Protein AF-X1U959-F1 (afdb_monomer_lite)

Organism: NCBI:txid412755

Structure (mmCIF, N/CA/C/O backbone):
data_AF-X1U959-F1
#
_entry.id   AF-X1U959-F1
#
loop_
_atom_site.group_PDB
_atom_site.id
_atom_site.type_symbol
_atom_site.label_atom_id
_atom_site.label_alt_id
_atom_site.label_comp_id
_atom_site.label_asym_id
_atom_site.label_entity_id
_atom_site.label_seq_id
_atom_site.pdbx_PDB_ins_code
_atom_site.Cartn_x
_atom_site.Cartn_y
_atom_site.Cartn_z
_atom_site.occupancy
_atom_site.B_iso_or_equiv
_atom_site.auth_seq_id
_atom_site.auth_comp_id
_atom_site.auth_asym_id
_atom_site.auth_atom_id
_atom_site.pdbx_PDB_model_num
ATOM 1 N N . ASP A 1 1 ? -3.128 -2.578 -4.539 1.00 82.69 1 ASP A N 1
ATOM 2 C CA . ASP A 1 1 ? -2.276 -1.550 -3.910 1.00 82.69 1 ASP A CA 1
ATOM 3 C C . ASP A 1 1 ? -2.943 -0.867 -2.734 1.00 82.69 1 ASP A C 1
ATOM 5 O O . ASP A 1 1 ? -2.418 -1.053 -1.649 1.00 82.69 1 ASP A O 1
ATOM 9 N N . GLN A 1 2 ? -4.123 -0.250 -2.892 1.00 92.81 2 GLN A N 1
ATOM 10 C CA . GLN A 1 2 ? -4.833 0.451 -1.801 1.00 92.81 2 GLN A CA 1
ATOM 11 C C . GLN A 1 2 ? -4.904 -0.308 -0.465 1.00 92.81 2 GLN A C 1
ATOM 13 O O . GLN A 1 2 ? -4.594 0.277 0.563 1.00 92.81 2 GLN A O 1
ATOM 18 N N . TYR A 1 3 ? -5.225 -1.606 -0.467 1.00 95.06 3 TYR A N 1
ATOM 19 C CA . TYR A 1 3 ? -5.215 -2.413 0.761 1.00 95.06 3 TYR A CA 1
ATOM 20 C C . TYR A 1 3 ? -3.846 -2.451 1.451 1.00 95.06 3 TYR A C 1
ATOM 22 O O . TYR A 1 3 ? -3.728 -2.212 2.647 1.00 95.06 3 TYR A O 1
ATOM 30 N N . PHE A 1 4 ? -2.778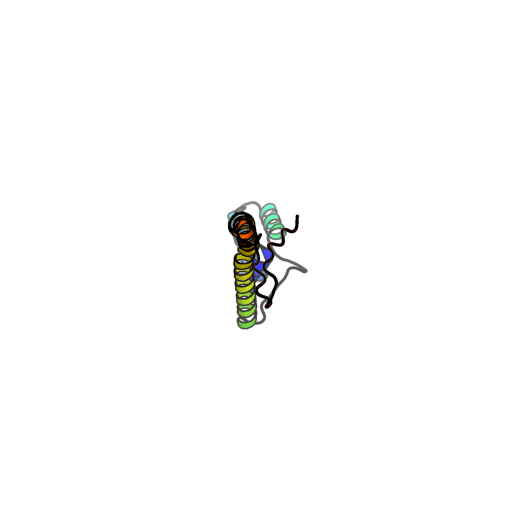 -2.706 0.694 1.00 94.69 4 PHE A N 1
ATOM 31 C CA . PHE A 1 4 ? -1.438 -2.748 1.269 1.00 94.69 4 PHE A CA 1
ATOM 32 C C . PHE A 1 4 ? -0.902 -1.369 1.644 1.00 94.69 4 PHE A C 1
ATOM 34 O O . PHE A 1 4 ? -0.019 -1.292 2.493 1.00 94.69 4 PHE A O 1
ATOM 41 N N . ASP A 1 5 ? -1.400 -0.314 1.005 1.00 94.44 5 ASP A N 1
ATOM 42 C CA . ASP A 1 5 ? -1.103 1.062 1.391 1.00 94.44 5 ASP A CA 1
ATOM 43 C C . ASP A 1 5 ? -1.811 1.392 2.717 1.00 94.44 5 ASP A C 1
ATOM 45 O O . ASP A 1 5 ? -1.170 1.876 3.643 1.00 94.44 5 ASP A O 1
ATOM 49 N N . ALA A 1 6 ? -3.072 0.978 2.892 1.00 95.94 6 ALA A N 1
ATOM 50 C CA . ALA A 1 6 ? -3.778 1.086 4.170 1.00 95.94 6 ALA A CA 1
ATOM 51 C C . ALA A 1 6 ? -3.078 0.291 5.292 1.00 95.94 6 ALA A C 1
ATOM 53 O O . ALA A 1 6 ? -2.862 0.814 6.384 1.00 95.94 6 ALA A O 1
ATOM 54 N N . ILE A 1 7 ? -2.624 -0.935 5.011 1.00 95.50 7 ILE A N 1
ATOM 55 C CA . ILE A 1 7 ? -1.798 -1.716 5.945 1.00 95.50 7 ILE A CA 1
ATOM 56 C C . ILE A 1 7 ? -0.482 -0.989 6.290 1.00 95.50 7 ILE A C 1
ATOM 58 O O . ILE A 1 7 ? 0.011 -1.085 7.415 1.00 95.50 7 ILE A O 1
ATOM 62 N N . GLU A 1 8 ? 0.131 -0.299 5.325 1.00 94.06 8 GLU A N 1
ATOM 63 C CA . GLU A 1 8 ? 1.381 0.447 5.516 1.00 94.06 8 GLU A CA 1
ATOM 64 C C . GLU A 1 8 ? 1.162 1.681 6.411 1.00 94.06 8 GLU A C 1
ATOM 66 O O . GLU A 1 8 ? 1.989 1.959 7.290 1.00 94.06 8 GLU A O 1
ATOM 71 N N . ASP A 1 9 ? 0.028 2.365 6.251 1.00 93.12 9 ASP A N 1
ATOM 72 C CA . ASP A 1 9 ? -0.265 3.666 6.858 1.00 93.12 9 ASP A CA 1
ATOM 73 C C . ASP A 1 9 ? -0.951 3.581 8.234 1.00 93.12 9 ASP A C 1
ATOM 75 O O . ASP A 1 9 ? -0.673 4.414 9.108 1.00 93.12 9 ASP A O 1
ATOM 79 N N . TYR A 1 10 ? -1.740 2.535 8.495 1.00 95.00 10 TYR A N 1
ATOM 80 C CA . TYR A 1 10 ? -2.532 2.387 9.723 1.00 95.00 10 TYR A CA 1
ATOM 81 C C . TYR A 1 10 ? -2.118 1.158 10.537 1.00 95.00 10 TYR A C 1
ATOM 83 O O . TYR A 1 10 ? -1.653 0.145 10.010 1.00 95.00 10 TYR A O 1
ATOM 91 N N . LEU A 1 11 ? -2.274 1.245 11.862 1.00 95.38 11 LEU A N 1
ATOM 92 C CA . LEU A 1 11 ? -1.935 0.148 12.774 1.00 95.38 11 LEU A CA 1
ATOM 93 C C . LEU A 1 11 ? -2.943 -1.003 12.720 1.00 95.38 11 LEU A C 1
ATOM 95 O O . LEU A 1 11 ? -2.563 -2.144 12.968 1.00 95.38 11 LEU A O 1
ATOM 99 N N . SER A 1 12 ? -4.191 -0.713 12.367 1.00 97.38 12 SER A N 1
ATOM 100 C CA . SER A 1 12 ? -5.257 -1.699 12.233 1.00 97.38 12 SER A CA 1
ATOM 101 C C . SER A 1 12 ? -6.298 -1.251 11.212 1.00 97.38 12 SER A C 1
ATOM 103 O O . SER A 1 12 ? -6.410 -0.056 10.909 1.00 97.38 12 SER A O 1
ATOM 105 N N . SER A 1 13 ? -7.093 -2.205 10.723 1.00 97.62 13 SER A N 1
ATOM 106 C CA . SER A 1 13 ? -8.260 -1.906 9.890 1.00 97.62 13 SER A CA 1
ATOM 107 C C . SER A 1 13 ? -9.292 -1.072 10.640 1.00 97.62 13 SER A C 1
ATOM 109 O O . SER A 1 13 ? -9.927 -0.223 10.034 1.00 97.62 13 SER A O 1
ATOM 111 N N . GLU A 1 14 ? -9.427 -1.240 11.958 1.00 97.75 14 GLU A N 1
ATOM 112 C CA . GLU A 1 14 ? -10.313 -0.412 12.782 1.00 97.75 14 GLU A CA 1
ATOM 113 C C . GLU A 1 14 ? -9.895 1.063 12.736 1.00 97.75 14 GLU A C 1
ATOM 115 O O . GLU A 1 14 ? -10.723 1.938 12.490 1.00 97.75 14 GLU A O 1
ATOM 120 N N . GLN A 1 15 ? -8.597 1.347 12.892 1.00 97.31 15 GLN A N 1
ATOM 121 C CA . GLN A 1 15 ? -8.089 2.715 12.812 1.00 97.31 15 GLN A CA 1
ATOM 122 C C . GLN A 1 15 ? -8.367 3.343 11.439 1.00 97.31 15 GLN A C 1
ATOM 124 O O . GLN A 1 15 ? -8.721 4.519 11.363 1.00 97.31 15 GLN A O 1
ATOM 129 N N . PHE A 1 16 ? -8.203 2.567 10.367 1.00 98.12 16 PHE A N 1
ATOM 130 C CA . PHE A 1 16 ? -8.535 3.000 9.013 1.00 98.12 16 PHE A CA 1
ATOM 131 C C . PHE A 1 16 ? -10.047 3.228 8.849 1.00 98.12 16 PHE A C 1
ATOM 133 O O . PHE A 1 16 ? -10.469 4.270 8.349 1.00 98.12 16 PHE A O 1
ATOM 140 N N . ASN A 1 17 ? -10.873 2.302 9.335 1.00 98.31 17 ASN A N 1
ATOM 141 C CA . ASN A 1 17 ? -12.328 2.377 9.237 1.00 98.31 17 ASN A CA 1
ATOM 142 C C . ASN A 1 17 ? -12.892 3.599 9.982 1.00 98.31 17 ASN A C 1
ATOM 144 O O . ASN A 1 17 ? -13.842 4.200 9.496 1.00 98.31 17 ASN A O 1
ATOM 148 N N . LEU A 1 18 ? -12.267 4.064 11.071 1.00 98.25 18 LEU A N 1
ATOM 149 C CA . LEU A 1 18 ? -12.643 5.333 11.719 1.00 98.25 18 LEU A CA 1
ATOM 150 C C . LEU A 1 18 ? -12.486 6.551 10.794 1.00 98.25 18 LEU A C 1
ATOM 152 O O . LEU A 1 18 ? -13.237 7.526 10.895 1.00 98.25 18 LEU A O 1
ATOM 156 N N . GLU A 1 19 ? -11.497 6.534 9.900 1.00 97.81 19 GLU A N 1
ATOM 157 C CA . GLU A 1 19 ? -11.348 7.577 8.888 1.00 97.81 19 GLU A CA 1
ATOM 158 C C . GLU A 1 19 ? -12.406 7.440 7.793 1.00 97.81 19 GLU A C 1
ATOM 160 O O . GLU A 1 19 ? -12.989 8.444 7.378 1.00 97.81 19 GLU A O 1
ATOM 165 N N . VAL A 1 20 ? -12.726 6.209 7.389 1.00 98.25 20 VAL A N 1
ATOM 166 C CA . VAL A 1 20 ? -13.832 5.922 6.464 1.00 98.25 20 VAL A CA 1
ATOM 167 C C . VAL A 1 20 ? -15.163 6.422 7.033 1.00 98.25 20 VAL A C 1
ATOM 169 O O . VAL A 1 20 ? -15.885 7.125 6.333 1.00 98.25 20 VAL A O 1
ATOM 172 N N . GLU A 1 21 ? -15.462 6.152 8.303 1.00 98.19 21 GLU A N 1
ATOM 173 C CA . GLU A 1 21 ? -16.669 6.620 8.998 1.00 98.19 21 GLU A CA 1
ATOM 174 C C . GLU A 1 21 ? -16.739 8.150 9.074 1.00 98.19 21 GLU A C 1
ATOM 176 O O . GLU A 1 21 ? -17.789 8.762 8.841 1.00 98.19 21 GLU A O 1
ATOM 181 N N . ARG A 1 22 ? -15.603 8.798 9.358 1.00 98.25 22 ARG A N 1
ATOM 182 C CA . ARG A 1 22 ? -15.510 10.262 9.357 1.00 98.25 22 ARG A CA 1
ATOM 183 C C . ARG A 1 22 ? -15.779 10.834 7.969 1.00 98.25 22 ARG A C 1
ATOM 185 O O . ARG A 1 22 ? -16.493 11.829 7.852 1.00 98.25 22 ARG A O 1
ATOM 192 N N . ASN A 1 23 ? -15.224 10.212 6.933 1.00 98.38 23 ASN A N 1
ATOM 193 C CA . ASN A 1 23 ? -15.436 10.616 5.548 1.00 98.38 23 ASN A CA 1
ATOM 194 C C . ASN A 1 23 ? -16.887 10.382 5.116 1.00 98.38 23 ASN A C 1
ATOM 196 O O . ASN A 1 23 ? -17.478 11.271 4.511 1.00 98.38 23 ASN A O 1
ATOM 200 N N . ALA A 1 24 ? -17.501 9.266 5.515 1.00 98.38 24 ALA A N 1
ATOM 201 C CA . ALA A 1 24 ? -18.917 8.995 5.287 1.00 98.38 24 ALA A CA 1
ATOM 202 C C . ALA A 1 24 ? -19.789 10.112 5.877 1.00 98.38 24 ALA A C 1
ATOM 204 O O . ALA A 1 24 ? -20.598 10.713 5.171 1.00 98.38 24 ALA A O 1
ATOM 205 N N . SER A 1 25 ? -19.551 10.458 7.146 1.00 97.94 25 SER A N 1
ATOM 206 C CA . SER A 1 25 ? -20.266 11.535 7.845 1.00 97.94 25 SER A CA 1
ATOM 207 C C . SER A 1 25 ? -20.065 12.902 7.182 1.00 97.94 25 SER A C 1
ATOM 209 O O . SER A 1 25 ? -20.975 13.727 7.162 1.00 97.94 25 SER A O 1
ATOM 211 N N . LEU A 1 26 ? -18.869 13.158 6.642 1.00 98.12 26 LEU A N 1
ATOM 212 C CA . LEU A 1 26 ? -18.541 14.404 5.950 1.00 98.12 26 LEU A CA 1
ATOM 213 C C . LEU A 1 26 ? -19.225 14.504 4.581 1.00 98.12 26 LEU A C 1
ATOM 215 O O . LEU A 1 26 ? -19.676 15.583 4.201 1.00 98.12 26 LEU A O 1
ATOM 219 N N . TYR A 1 27 ? -19.269 13.405 3.829 1.00 98.12 27 TYR A N 1
ATOM 220 C CA . TYR A 1 27 ? -19.812 13.375 2.471 1.00 98.12 27 TYR A CA 1
ATOM 221 C C . TYR A 1 27 ? -21.337 13.267 2.451 1.00 98.12 27 TYR A C 1
ATOM 223 O O . TYR A 1 27 ? -21.970 13.828 1.556 1.00 98.12 27 TYR A O 1
ATOM 231 N 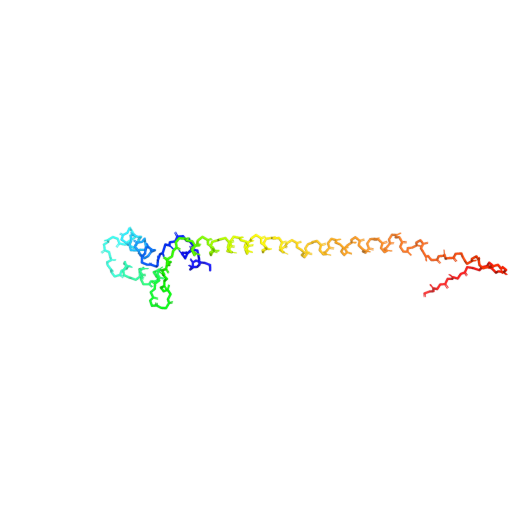N . TYR A 1 28 ? -21.927 12.612 3.452 1.00 97.88 28 TYR A N 1
ATOM 232 C CA . TYR A 1 28 ? -23.356 12.301 3.502 1.00 97.88 28 TYR A CA 1
ATOM 233 C C . TYR A 1 28 ? -23.994 12.674 4.852 1.00 97.88 28 TYR A C 1
ATOM 235 O O . TYR A 1 28 ? -24.605 11.822 5.491 1.00 97.88 28 TYR A O 1
ATOM 243 N N . PRO A 1 29 ? -23.893 13.931 5.322 1.00 97.12 29 PRO A N 1
ATOM 244 C CA . PRO A 1 29 ? -24.230 14.312 6.701 1.00 97.12 29 PRO A CA 1
ATOM 245 C C . PRO A 1 29 ? -25.678 14.015 7.126 1.00 97.12 29 PRO A C 1
ATOM 247 O O . PRO A 1 29 ? -25.908 13.692 8.289 1.00 97.12 29 PRO A O 1
ATOM 250 N N . ASP A 1 30 ? -26.635 14.075 6.195 1.00 97.31 30 ASP A N 1
ATOM 251 C CA . ASP A 1 30 ? -28.069 13.886 6.466 1.00 97.31 30 ASP A CA 1
ATOM 252 C C . ASP A 1 30 ? -28.631 12.555 5.927 1.00 97.31 30 ASP A C 1
ATOM 254 O O . ASP A 1 30 ? -29.832 12.301 6.037 1.00 97.31 30 ASP A O 1
ATOM 258 N N . ASP A 1 31 ? -27.788 11.697 5.340 1.00 97.88 31 ASP A N 1
ATOM 259 C CA . ASP A 1 31 ? -28.207 10.426 4.739 1.00 97.88 31 ASP A CA 1
ATOM 260 C C . ASP A 1 31 ? -27.457 9.243 5.359 1.00 97.88 31 ASP A C 1
ATOM 262 O O . ASP A 1 31 ? -26.384 8.837 4.916 1.00 97.88 31 ASP A O 1
ATOM 266 N N . LEU A 1 32 ? -28.053 8.670 6.407 1.00 97.38 32 LEU A N 1
ATOM 267 C CA . LEU A 1 32 ? -27.483 7.533 7.133 1.00 97.38 32 LEU A CA 1
ATOM 268 C C . LEU A 1 32 ? -27.365 6.267 6.274 1.00 97.38 32 LEU A C 1
ATOM 270 O O . LEU A 1 32 ? -26.469 5.459 6.507 1.00 97.38 32 LEU A O 1
ATOM 274 N N . ALA A 1 33 ? -28.262 6.074 5.302 1.00 98.25 33 ALA A N 1
ATOM 275 C CA . ALA A 1 33 ? -28.209 4.901 4.436 1.00 98.25 33 ALA A CA 1
ATOM 276 C C . ALA A 1 33 ? -26.999 4.990 3.499 1.00 98.25 33 ALA A C 1
ATOM 278 O O . ALA A 1 33 ? -26.290 4.006 3.293 1.00 98.25 33 ALA A O 1
ATOM 279 N N . GLU A 1 34 ? -26.733 6.189 2.987 1.00 98.06 34 GLU A N 1
ATOM 280 C CA . GLU A 1 34 ? -25.583 6.452 2.134 1.00 98.06 34 GLU A CA 1
ATOM 281 C C . GLU A 1 34 ? -24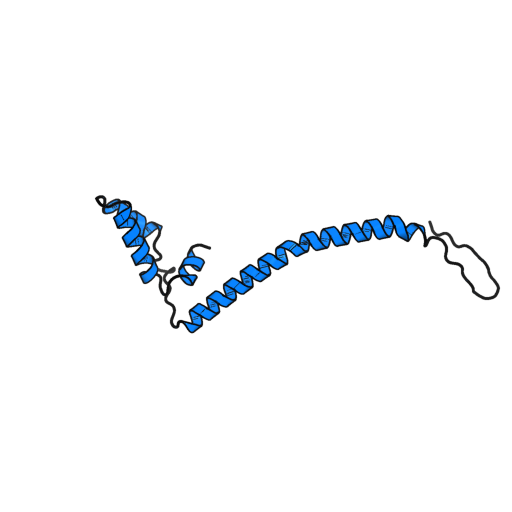.258 6.427 2.910 1.00 98.06 34 GLU A C 1
ATOM 283 O O . GLU A 1 34 ? -23.274 5.874 2.419 1.00 98.06 34 GLU A O 1
ATOM 288 N N . GLN A 1 35 ? -24.237 6.923 4.154 1.00 98.38 35 GLN A N 1
ATOM 289 C CA . GLN A 1 35 ? -23.076 6.761 5.039 1.00 98.38 35 GLN A CA 1
ATOM 290 C C . GLN A 1 35 ? -22.729 5.285 5.243 1.00 98.38 35 GLN A C 1
ATOM 292 O O . GLN A 1 35 ? -21.572 4.894 5.089 1.00 98.38 35 GLN A O 1
ATOM 297 N N . GLN A 1 36 ? -23.735 4.464 5.562 1.00 98.19 36 GLN A N 1
ATOM 298 C CA . GLN A 1 36 ? -23.543 3.037 5.793 1.00 98.19 36 GLN A CA 1
ATOM 299 C C . GLN A 1 36 ? -23.025 2.335 4.534 1.00 98.19 36 GLN A C 1
ATOM 301 O O . GLN A 1 36 ? -22.071 1.565 4.618 1.00 98.19 36 GLN A O 1
ATOM 306 N N . ARG A 1 37 ? -23.585 2.657 3.360 1.00 98.38 37 ARG A N 1
ATOM 307 C CA . ARG A 1 37 ? -23.093 2.125 2.083 1.00 98.38 37 ARG A CA 1
ATOM 308 C C . ARG A 1 37 ? -21.633 2.503 1.840 1.00 98.38 37 ARG A C 1
ATOM 310 O O . ARG A 1 37 ? -20.833 1.644 1.488 1.00 98.38 37 ARG A O 1
ATOM 317 N N . TYR A 1 38 ? -21.268 3.764 2.070 1.00 98.25 38 TYR A N 1
ATOM 318 C CA . TYR A 1 38 ? -19.887 4.214 1.913 1.00 98.25 38 TYR A CA 1
ATOM 319 C C . TYR A 1 38 ? -18.930 3.450 2.836 1.00 98.25 38 TYR A C 1
ATOM 321 O O . TYR A 1 38 ? -17.850 3.049 2.404 1.00 98.25 38 TYR A O 1
ATOM 329 N N . ILE A 1 39 ? -19.323 3.229 4.093 1.00 98.25 39 ILE A N 1
ATOM 330 C CA . ILE A 1 39 ? -18.526 2.467 5.060 1.00 98.25 39 ILE A CA 1
ATOM 331 C C . ILE A 1 39 ? -18.340 1.025 4.586 1.00 98.25 39 ILE A C 1
ATOM 333 O O . ILE A 1 39 ? -17.212 0.544 4.577 1.00 98.25 39 ILE A O 1
ATOM 337 N N . GLU A 1 40 ? -19.406 0.358 4.146 1.00 97.44 40 GLU A N 1
ATOM 338 C CA . GLU A 1 40 ? -19.356 -1.024 3.651 1.00 97.44 40 GLU A CA 1
ATOM 339 C C . GLU A 1 40 ? -18.500 -1.179 2.389 1.00 97.44 40 GLU A C 1
ATOM 341 O O . GLU A 1 40 ? -17.809 -2.182 2.234 1.00 97.44 40 GLU A O 1
ATOM 346 N N . GLU A 1 41 ? -18.526 -0.188 1.496 1.00 96.88 41 GLU A N 1
ATOM 347 C CA . GLU A 1 41 ? -17.783 -0.220 0.234 1.00 96.88 41 GLU A CA 1
ATOM 348 C C . GLU A 1 41 ? -16.293 0.113 0.391 1.00 96.88 41 GLU A C 1
ATOM 350 O O . GLU A 1 41 ? -15.483 -0.328 -0.424 1.00 96.88 41 GLU A O 1
ATOM 355 N N . ASN A 1 42 ? -15.928 0.913 1.398 1.00 97.31 42 ASN A N 1
ATOM 356 C CA . ASN A 1 42 ? -14.573 1.461 1.526 1.00 97.31 42 ASN A CA 1
ATOM 357 C C . ASN A 1 42 ? -13.819 0.966 2.763 1.00 97.31 42 ASN A C 1
ATOM 359 O O . ASN A 1 42 ? -12.599 1.106 2.811 1.00 97.31 42 ASN A O 1
ATOM 363 N N . GLY A 1 43 ? -14.514 0.433 3.766 1.00 97.31 43 GLY A N 1
ATOM 364 C CA . GLY A 1 43 ? -13.906 -0.151 4.955 1.00 97.31 43 GLY A CA 1
ATOM 365 C C . GLY A 1 43 ? -13.426 -1.582 4.725 1.00 97.31 43 GLY A C 1
ATOM 366 O O . GLY A 1 43 ? -13.876 -2.276 3.815 1.00 97.31 43 GLY A O 1
ATOM 367 N N . TYR A 1 44 ? -12.521 -2.042 5.586 1.00 97.94 44 TYR A N 1
ATOM 368 C CA . TYR A 1 44 ? -12.036 -3.422 5.572 1.00 97.94 44 TYR A CA 1
ATOM 369 C C . TYR A 1 44 ? -12.649 -4.217 6.726 1.00 97.94 44 TYR A C 1
ATOM 371 O O . TYR A 1 44 ? -12.518 -3.840 7.897 1.00 97.94 44 TYR A O 1
ATOM 379 N N . PHE A 1 45 ? -13.317 -5.322 6.390 1.00 96.94 45 PHE A N 1
ATOM 380 C CA . PHE A 1 45 ? -14.075 -6.167 7.317 1.00 96.94 45 PHE A CA 1
ATOM 381 C C . PHE A 1 45 ? -13.859 -7.656 7.009 1.00 96.94 45 PHE A C 1
ATOM 383 O O . PHE A 1 45 ? -13.374 -8.019 5.940 1.00 96.94 45 PHE A O 1
ATOM 390 N N . GLY A 1 46 ? -14.247 -8.533 7.941 1.00 96.12 46 GLY A N 1
ATOM 391 C CA . GLY A 1 46 ? -14.151 -9.983 7.756 1.00 96.12 46 GLY A CA 1
ATOM 392 C C . GLY A 1 46 ? -12.709 -10.451 7.557 1.00 96.12 46 GLY A C 1
ATOM 393 O O . GLY A 1 46 ? -11.873 -10.266 8.438 1.00 96.12 46 GLY A O 1
ATOM 394 N N . ASP A 1 47 ? -12.435 -11.052 6.402 1.00 95.56 47 ASP A N 1
ATOM 395 C CA . ASP A 1 47 ? -11.130 -11.641 6.079 1.00 95.56 47 ASP A CA 1
ATOM 396 C C . ASP A 1 47 ? -10.050 -10.592 5.747 1.00 95.56 47 ASP A C 1
ATOM 398 O O . ASP A 1 47 ? -8.861 -10.907 5.795 1.00 95.56 47 ASP A O 1
ATOM 402 N N . ASP A 1 48 ? -10.444 -9.345 5.462 1.00 95.31 48 ASP A N 1
ATOM 403 C CA . ASP A 1 48 ? -9.526 -8.241 5.137 1.00 95.31 48 ASP A CA 1
ATOM 404 C C . ASP A 1 48 ? -9.115 -7.417 6.372 1.00 95.31 48 ASP A C 1
ATOM 406 O O . ASP A 1 48 ? -8.488 -6.362 6.267 1.00 95.31 48 ASP A O 1
ATOM 410 N N . VAL A 1 49 ? -9.478 -7.872 7.572 1.00 97.19 49 VAL A N 1
ATOM 411 C CA . VAL A 1 49 ? -9.096 -7.226 8.832 1.00 97.19 49 VAL A CA 1
ATOM 412 C C . VAL A 1 49 ? -7.615 -7.472 9.112 1.00 97.19 49 VAL A C 1
ATOM 414 O O . VAL A 1 49 ? -7.121 -8.596 9.010 1.00 97.19 49 VAL A O 1
ATOM 417 N N . TRP A 1 50 ? -6.907 -6.425 9.534 1.00 97.25 50 TRP A N 1
ATOM 418 C CA . TRP A 1 50 ? -5.534 -6.543 10.018 1.00 97.25 50 TRP A CA 1
ATOM 419 C C . TRP A 1 50 ? -5.338 -5.766 11.311 1.00 97.25 50 TRP A C 1
ATOM 421 O O . TRP A 1 50 ? -6.002 -4.763 11.578 1.00 97.25 50 TRP A O 1
ATOM 431 N N . GLU A 1 51 ? -4.348 -6.204 12.075 1.00 97.12 51 GLU A N 1
ATOM 432 C CA . GLU A 1 51 ? -3.812 -5.481 13.215 1.00 97.12 51 GLU A CA 1
ATOM 433 C C . GLU A 1 51 ? -2.321 -5.797 13.328 1.00 97.12 51 GLU A C 1
ATOM 435 O O . GLU A 1 51 ? -1.894 -6.947 13.206 1.00 97.12 51 GLU A O 1
ATOM 440 N N . TRP A 1 52 ? -1.505 -4.764 13.502 1.00 95.88 52 TRP A N 1
ATOM 441 C CA . TRP A 1 52 ? -0.074 -4.932 13.695 1.00 95.88 52 TRP A CA 1
ATOM 442 C C . TRP A 1 52 ? 0.242 -5.239 15.157 1.00 95.88 52 TRP A C 1
ATOM 444 O O . TRP A 1 52 ? 0.131 -4.362 16.008 1.00 95.88 52 TRP A O 1
ATOM 454 N N . ASP A 1 53 ? 0.777 -6.433 15.423 1.00 90.25 53 ASP A N 1
ATOM 455 C CA . ASP A 1 53 ? 1.194 -6.835 16.777 1.00 90.25 53 ASP A CA 1
ATOM 456 C C . ASP A 1 53 ? 2.220 -5.877 17.404 1.00 90.25 53 ASP A C 1
ATOM 458 O O . ASP A 1 53 ? 2.236 -5.637 18.611 1.00 90.25 53 ASP A O 1
ATOM 462 N N . THR A 1 54 ? 3.149 -5.368 16.586 1.00 92.19 54 THR A N 1
ATOM 463 C CA . THR A 1 54 ? 4.219 -4.471 17.032 1.00 92.19 54 THR A CA 1
ATOM 464 C C . THR A 1 54 ? 4.602 -3.472 15.948 1.00 92.19 54 THR A C 1
ATOM 466 O O . THR A 1 54 ? 4.570 -3.768 14.750 1.00 92.19 54 THR A O 1
ATOM 469 N N . LEU A 1 55 ? 5.083 -2.301 16.378 1.00 89.81 55 LEU A N 1
ATOM 470 C CA . LEU A 1 55 ? 5.651 -1.297 15.473 1.00 89.81 55 LEU A CA 1
ATOM 471 C C . LEU A 1 55 ? 6.857 -1.838 14.695 1.00 89.81 55 LEU A C 1
ATOM 473 O O . LEU A 1 55 ? 7.059 -1.465 13.545 1.00 89.81 55 LEU A O 1
ATOM 477 N N . THR A 1 56 ? 7.634 -2.750 15.283 1.00 93.81 56 THR A N 1
ATOM 478 C CA . THR A 1 56 ? 8.775 -3.387 14.611 1.00 93.81 56 THR A CA 1
ATOM 479 C C . THR A 1 56 ? 8.337 -4.206 13.399 1.00 93.81 56 THR A C 1
ATOM 481 O O . THR A 1 56 ? 8.951 -4.090 12.340 1.00 93.81 56 THR A O 1
ATOM 484 N N . ASN A 1 57 ? 7.261 -4.993 13.519 1.00 92.88 57 ASN A N 1
ATOM 485 C CA . ASN A 1 57 ? 6.740 -5.793 12.406 1.00 92.88 57 ASN A CA 1
ATOM 486 C C . ASN A 1 57 ? 6.225 -4.901 11.272 1.00 92.88 57 ASN A C 1
ATOM 488 O O . ASN A 1 57 ? 6.531 -5.151 10.104 1.00 92.88 57 ASN A O 1
ATOM 492 N N . ARG A 1 58 ? 5.524 -3.817 11.623 1.00 93.25 58 ARG A N 1
ATOM 493 C CA . ARG A 1 58 ? 5.076 -2.814 10.652 1.00 93.25 58 ARG A CA 1
ATOM 494 C C . ARG A 1 58 ? 6.255 -2.151 9.938 1.00 93.25 58 ARG A C 1
ATOM 496 O O . ARG A 1 58 ? 6.253 -2.060 8.713 1.00 93.25 58 ARG A O 1
ATOM 503 N N . THR A 1 59 ? 7.289 -1.738 10.673 1.00 94.00 59 THR A N 1
ATOM 504 C CA . THR A 1 59 ? 8.505 -1.154 10.081 1.00 94.00 59 THR A CA 1
ATOM 505 C C . THR A 1 59 ? 9.191 -2.141 9.143 1.00 94.00 59 THR A C 1
ATOM 507 O O . THR A 1 59 ? 9.532 -1.779 8.020 1.00 94.00 59 THR A O 1
ATOM 510 N N . ALA A 1 60 ? 9.330 -3.407 9.544 1.00 95.19 60 ALA A N 1
ATOM 511 C CA . ALA A 1 60 ? 9.922 -4.434 8.693 1.00 95.19 60 ALA A CA 1
ATOM 512 C C . ALA A 1 60 ? 9.119 -4.642 7.396 1.00 95.19 60 ALA A C 1
ATOM 514 O O . ALA A 1 60 ? 9.700 -4.775 6.317 1.00 95.19 60 ALA A O 1
ATOM 515 N N . PHE A 1 61 ? 7.786 -4.632 7.471 1.00 94.75 61 PHE A N 1
ATOM 516 C CA . PHE A 1 61 ? 6.918 -4.685 6.295 1.00 94.75 61 PHE A CA 1
ATOM 517 C C . PHE A 1 61 ? 7.112 -3.471 5.377 1.00 94.75 61 PHE A C 1
ATOM 519 O O . PHE A 1 61 ? 7.308 -3.641 4.169 1.00 94.75 61 PHE A O 1
ATOM 526 N N . TRP A 1 62 ? 7.127 -2.265 5.948 1.00 94.50 62 TRP A N 1
ATOM 527 C CA . TRP A 1 62 ? 7.372 -1.016 5.227 1.00 94.50 62 TRP A CA 1
ATOM 528 C C . TRP A 1 62 ? 8.721 -1.031 4.496 1.00 94.50 62 TRP A C 1
ATOM 530 O O . TRP A 1 62 ? 8.792 -0.746 3.298 1.00 94.50 62 TRP A O 1
ATOM 540 N N . GLU A 1 63 ? 9.794 -1.440 5.177 1.00 96.06 63 GLU A N 1
ATOM 541 C CA . GLU A 1 63 ? 11.132 -1.553 4.587 1.00 96.06 63 GLU A CA 1
ATOM 542 C C . GLU A 1 63 ? 11.147 -2.534 3.413 1.00 96.06 63 GLU A C 1
ATOM 544 O O . GLU A 1 63 ? 11.724 -2.250 2.356 1.00 96.06 63 GLU A O 1
ATOM 549 N N . LYS A 1 64 ? 10.455 -3.669 3.559 1.00 95.94 64 LYS A N 1
ATOM 550 C CA . LYS A 1 64 ? 10.340 -4.682 2.506 1.00 95.94 64 LYS A CA 1
ATOM 551 C C . LYS A 1 64 ? 9.597 -4.139 1.286 1.00 95.94 64 LYS A C 1
ATOM 553 O O . LYS A 1 64 ? 10.055 -4.333 0.159 1.00 95.94 64 LYS A O 1
ATOM 558 N N . ARG A 1 65 ? 8.496 -3.410 1.494 1.00 95.12 65 ARG A N 1
ATOM 559 C CA . ARG A 1 65 ? 7.737 -2.751 0.417 1.00 95.12 65 ARG A CA 1
ATOM 560 C C . ARG A 1 65 ? 8.555 -1.672 -0.274 1.00 95.12 65 ARG A C 1
ATOM 562 O O . ARG A 1 65 ? 8.598 -1.632 -1.503 1.00 95.12 65 ARG A O 1
ATOM 569 N N . LYS A 1 66 ? 9.261 -0.837 0.487 1.00 94.75 66 LYS A N 1
ATOM 570 C CA . LYS A 1 66 ? 10.176 0.169 -0.061 1.00 94.75 66 LYS A CA 1
ATOM 571 C C . LYS A 1 66 ? 11.252 -0.475 -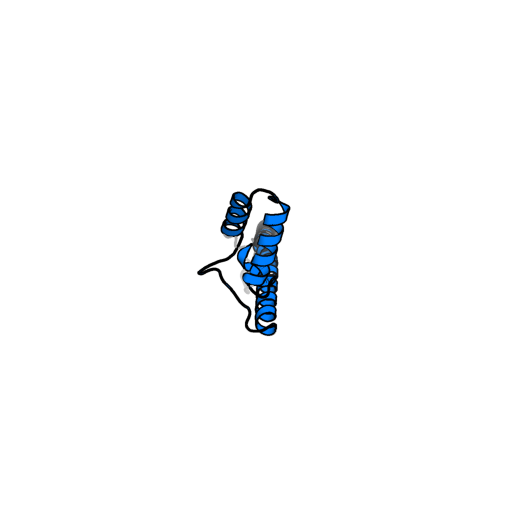0.935 1.00 94.75 66 LYS A C 1
ATOM 573 O O . LYS A 1 66 ? 11.414 -0.072 -2.084 1.00 94.75 66 LYS A O 1
ATOM 578 N N . SER A 1 67 ? 11.919 -1.514 -0.433 1.00 96.50 67 SER A N 1
ATOM 579 C CA . SER A 1 67 ? 12.935 -2.248 -1.192 1.00 96.50 67 SER A CA 1
ATOM 580 C C . SER A 1 67 ? 12.360 -2.872 -2.468 1.00 96.50 67 SER A C 1
ATOM 582 O O . SER A 1 67 ? 12.966 -2.758 -3.533 1.00 96.50 67 SER A O 1
ATOM 584 N N . ALA A 1 68 ? 11.166 -3.468 -2.401 1.00 94.25 68 ALA A N 1
ATOM 585 C CA . ALA A 1 68 ? 10.494 -4.026 -3.572 1.00 94.25 68 ALA A CA 1
ATOM 586 C C . ALA A 1 68 ? 10.211 -2.955 -4.639 1.00 94.25 68 ALA A C 1
ATOM 588 O O . ALA A 1 68 ? 10.524 -3.165 -5.812 1.00 94.25 68 ALA A O 1
ATOM 589 N N . ARG A 1 69 ? 9.691 -1.785 -4.237 1.00 94.06 69 ARG A N 1
ATOM 590 C CA . ARG A 1 69 ? 9.441 -0.646 -5.139 1.00 94.06 69 ARG A CA 1
ATOM 591 C C . ARG A 1 69 ? 10.737 -0.129 -5.772 1.00 94.06 69 ARG A C 1
ATOM 593 O O . ARG A 1 69 ? 10.771 0.121 -6.976 1.00 94.06 69 ARG A O 1
ATOM 600 N N . ASP A 1 70 ? 11.813 -0.018 -4.997 1.00 94.56 70 ASP A N 1
ATOM 601 C CA . ASP A 1 70 ? 13.117 0.427 -5.500 1.00 94.56 70 ASP A CA 1
ATOM 602 C C . ASP A 1 70 ? 13.736 -0.581 -6.478 1.00 94.56 70 ASP A C 1
ATOM 604 O O . ASP A 1 70 ? 14.267 -0.193 -7.521 1.00 94.56 70 ASP A O 1
ATOM 608 N N . ASN A 1 71 ? 13.628 -1.878 -6.190 1.00 94.31 71 ASN A N 1
ATOM 609 C CA . ASN A 1 71 ? 14.109 -2.933 -7.078 1.00 94.31 71 ASN A CA 1
ATOM 610 C C . ASN A 1 71 ? 13.299 -2.997 -8.373 1.00 94.31 71 ASN A C 1
ATOM 612 O O . ASN A 1 71 ? 13.887 -3.135 -9.443 1.00 94.31 71 ASN A O 1
ATOM 616 N N . LEU A 1 72 ? 11.976 -2.827 -8.301 1.00 93.62 72 LEU A N 1
ATOM 617 C CA . LEU A 1 72 ? 11.117 -2.761 -9.481 1.00 93.62 72 LEU A CA 1
ATOM 618 C C . LEU A 1 72 ? 11.500 -1.579 -10.381 1.00 93.62 72 LEU A C 1
ATOM 620 O O . LEU A 1 72 ? 11.643 -1.748 -11.591 1.00 93.62 72 LEU A O 1
ATOM 624 N N . ARG A 1 73 ? 11.743 -0.403 -9.787 1.00 90.56 73 ARG A N 1
ATOM 625 C CA . ARG A 1 73 ? 12.230 0.781 -10.512 1.00 90.56 73 ARG A CA 1
ATOM 626 C C . ARG A 1 73 ? 13.585 0.542 -11.165 1.00 90.56 73 ARG A C 1
ATOM 628 O O . ARG A 1 73 ? 13.809 1.012 -12.265 1.00 90.56 73 ARG A O 1
ATOM 635 N N . ARG A 1 74 ? 14.505 -0.175 -10.518 1.00 89.94 74 ARG A N 1
ATOM 636 C CA . ARG A 1 74 ? 15.805 -0.515 -11.127 1.00 89.94 74 ARG A CA 1
ATOM 637 C C . ARG A 1 74 ? 15.642 -1.518 -12.266 1.00 89.94 74 ARG A C 1
ATOM 639 O O . ARG A 1 74 ? 16.244 -1.351 -13.323 1.00 89.94 74 ARG A O 1
ATOM 646 N N . ALA A 1 75 ? 14.812 -2.538 -12.064 1.00 92.25 75 ALA A N 1
ATOM 647 C CA . ALA A 1 75 ? 14.560 -3.581 -13.048 1.00 92.25 75 ALA A CA 1
ATOM 648 C C . ALA A 1 75 ? 13.886 -3.040 -14.317 1.00 92.25 75 ALA A C 1
ATOM 650 O O . ALA A 1 75 ? 14.200 -3.510 -15.409 1.00 92.25 75 ALA A O 1
ATOM 651 N N . SER A 1 76 ? 13.025 -2.022 -14.209 1.00 92.19 76 SER A N 1
ATOM 652 C CA . SER A 1 76 ? 12.346 -1.434 -15.371 1.00 92.19 76 SER A CA 1
ATOM 653 C C . SER A 1 76 ? 13.298 -0.762 -16.371 1.00 92.19 76 SER A C 1
ATOM 655 O O . SER A 1 76 ? 12.946 -0.637 -17.542 1.00 92.19 76 SER A O 1
ATOM 657 N N . PHE A 1 77 ? 14.520 -0.397 -15.964 1.00 89.94 77 PHE A N 1
ATOM 658 C CA . PHE A 1 77 ? 15.544 0.146 -16.866 1.00 89.94 77 PHE A CA 1
ATOM 659 C C . PHE A 1 77 ? 16.371 -0.930 -17.592 1.00 89.94 77 PHE A C 1
ATOM 661 O O . PHE A 1 77 ? 16.994 -0.636 -18.615 1.00 89.94 77 PHE A O 1
ATOM 668 N N . MET A 1 78 ? 16.371 -2.180 -17.112 1.00 92.56 78 MET A N 1
ATOM 669 C CA . MET A 1 78 ? 17.191 -3.260 -17.681 1.00 92.56 78 MET A CA 1
ATOM 670 C C . MET A 1 78 ? 16.850 -3.597 -19.143 1.00 92.56 78 MET A C 1
ATOM 672 O O . MET A 1 78 ? 17.786 -3.778 -19.924 1.00 92.56 78 MET A O 1
ATOM 676 N N . PRO A 1 79 ? 15.572 -3.625 -19.578 1.00 91.19 79 PRO A N 1
ATOM 677 C CA . PRO A 1 79 ? 15.245 -3.825 -20.990 1.00 91.19 79 PRO A CA 1
ATOM 678 C C . PRO A 1 79 ? 15.847 -2.744 -21.894 1.00 91.19 79 PRO A C 1
ATOM 680 O O . PRO A 1 79 ? 16.391 -3.057 -22.949 1.00 91.19 79 PRO A O 1
ATOM 683 N N . GLY A 1 80 ? 15.811 -1.478 -21.462 1.00 90.44 80 GLY A N 1
ATOM 684 C CA . GLY A 1 80 ? 16.417 -0.370 -22.204 1.00 90.44 80 GLY A CA 1
ATOM 685 C C . GLY A 1 80 ? 17.929 -0.534 -22.341 1.00 90.44 80 GLY A C 1
ATOM 686 O O . GLY A 1 80 ? 18.474 -0.386 -23.434 1.00 90.44 80 GLY A O 1
ATOM 687 N N . PHE A 1 81 ? 18.600 -0.927 -21.256 1.00 92.69 81 PHE A N 1
ATOM 688 C CA . PHE A 1 81 ? 20.030 -1.225 -21.288 1.00 92.69 81 PHE A CA 1
ATOM 689 C C . PHE A 1 81 ? 20.361 -2.385 -22.239 1.00 92.69 81 PHE A C 1
ATOM 691 O O . PHE A 1 81 ? 21.304 -2.283 -23.020 1.00 92.69 81 PHE A O 1
ATOM 698 N N . ALA A 1 82 ? 19.561 -3.455 -22.233 1.00 93.88 82 ALA A N 1
ATOM 699 C CA . ALA A 1 82 ? 19.740 -4.591 -23.137 1.00 93.88 82 ALA A CA 1
ATOM 700 C C . ALA A 1 82 ? 19.581 -4.195 -24.617 1.00 93.88 82 ALA A C 1
ATOM 702 O O . ALA A 1 82 ? 20.354 -4.647 -25.460 1.00 93.88 82 ALA A O 1
ATOM 703 N N . ILE A 1 83 ? 18.625 -3.314 -24.934 1.00 93.62 83 ILE A N 1
ATOM 704 C CA . ILE A 1 83 ? 18.433 -2.789 -26.295 1.00 93.62 83 ILE A CA 1
ATOM 705 C C . ILE A 1 83 ? 19.643 -1.959 -26.730 1.00 93.62 83 ILE A C 1
ATOM 707 O O . ILE A 1 83 ? 20.170 -2.179 -27.818 1.00 93.62 83 ILE A O 1
ATOM 711 N N . ILE A 1 84 ? 20.113 -1.035 -25.885 1.00 94.00 84 ILE A N 1
ATOM 712 C CA . ILE A 1 84 ? 21.295 -0.211 -26.185 1.00 94.00 84 ILE A CA 1
ATOM 713 C C . ILE A 1 84 ? 22.516 -1.103 -26.402 1.00 94.00 84 ILE A C 1
ATOM 715 O O . ILE A 1 84 ? 23.221 -0.944 -27.396 1.00 94.00 84 ILE A O 1
ATOM 719 N N . ASN A 1 85 ? 22.731 -2.071 -25.510 1.00 94.75 85 ASN A N 1
ATOM 720 C CA . ASN A 1 85 ? 23.816 -3.035 -25.632 1.00 94.75 85 ASN A CA 1
ATOM 721 C C . ASN A 1 85 ? 23.741 -3.776 -26.975 1.00 94.75 85 ASN A C 1
ATOM 723 O O . ASN A 1 85 ? 24.735 -3.850 -27.692 1.00 94.75 85 ASN A O 1
ATOM 727 N N . ARG A 1 86 ? 22.541 -4.211 -27.378 1.00 91.94 86 ARG A N 1
ATOM 728 C CA . ARG A 1 86 ? 22.330 -4.882 -28.662 1.00 91.94 86 ARG A CA 1
ATOM 729 C C . ARG A 1 86 ? 22.624 -3.985 -29.866 1.00 91.94 86 ARG A C 1
ATOM 731 O O . ARG A 1 86 ? 23.211 -4.469 -30.828 1.00 91.94 86 ARG A O 1
ATOM 738 N N . ILE A 1 87 ? 22.229 -2.711 -29.831 1.00 93.06 87 ILE A N 1
ATOM 739 C CA . ILE A 1 87 ? 22.517 -1.748 -30.906 1.00 93.06 87 ILE A CA 1
ATOM 740 C C . ILE A 1 87 ? 24.027 -1.540 -31.041 1.00 93.06 87 ILE A C 1
ATOM 742 O O . ILE A 1 87 ? 24.543 -1.604 -32.153 1.00 93.06 87 ILE A O 1
ATOM 746 N N . VAL A 1 88 ? 24.735 -1.349 -29.923 1.00 91.69 88 VAL A N 1
ATOM 747 C CA . VAL A 1 88 ? 26.197 -1.205 -29.923 1.00 91.69 88 VAL A CA 1
ATOM 748 C C . VAL A 1 88 ? 26.858 -2.443 -30.517 1.00 91.69 88 VAL A C 1
ATOM 750 O O . VAL A 1 88 ? 27.705 -2.289 -31.384 1.00 91.69 88 VAL A O 1
ATOM 753 N N . SER A 1 89 ? 26.429 -3.654 -30.148 1.00 88.62 89 SER A N 1
ATOM 754 C CA . SER A 1 89 ? 26.966 -4.883 -30.751 1.00 88.62 89 SER A CA 1
ATOM 755 C C . SER A 1 89 ? 26.724 -4.975 -32.260 1.00 88.62 89 SER A C 1
ATOM 757 O O . SER A 1 89 ? 27.580 -5.473 -32.977 1.00 88.62 89 SER A O 1
ATOM 759 N N . ILE A 1 90 ? 25.572 -4.516 -32.764 1.00 89.94 90 ILE A N 1
ATOM 760 C CA . ILE A 1 90 ? 25.308 -4.500 -34.213 1.00 89.94 90 ILE A CA 1
ATOM 761 C C . ILE A 1 90 ? 26.244 -3.515 -34.913 1.00 89.94 90 ILE A C 1
ATOM 763 O O . ILE A 1 90 ? 26.791 -3.843 -35.958 1.00 89.94 90 ILE A O 1
ATOM 767 N N . ILE A 1 91 ? 26.421 -2.319 -34.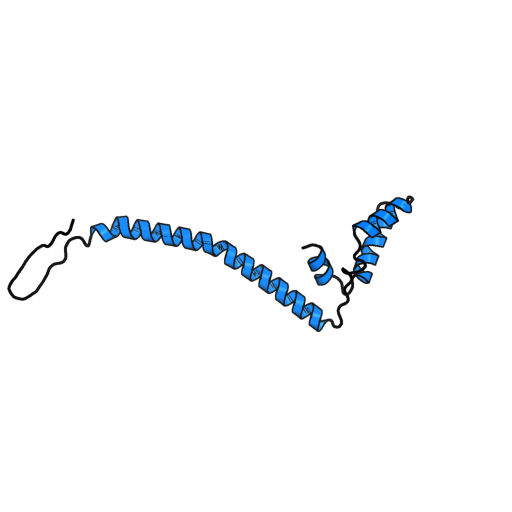348 1.00 88.00 91 ILE A N 1
ATOM 768 C CA . ILE A 1 91 ? 27.339 -1.310 -34.887 1.00 88.00 91 ILE A CA 1
ATOM 769 C C . ILE A 1 91 ? 28.770 -1.843 -34.874 1.00 88.00 91 ILE A C 1
ATOM 771 O O . ILE A 1 91 ? 29.466 -1.701 -35.869 1.00 88.00 91 ILE A O 1
ATOM 775 N N . ASP A 1 92 ? 29.181 -2.474 -33.776 1.00 86.00 92 ASP A N 1
ATOM 776 C CA . ASP A 1 92 ? 30.513 -3.051 -33.618 1.00 86.00 92 ASP A CA 1
ATOM 777 C C . ASP A 1 92 ? 30.792 -4.104 -34.696 1.00 86.00 92 ASP A C 1
ATOM 779 O O . ASP A 1 92 ? 31.769 -4.002 -35.426 1.00 86.00 92 ASP A O 1
ATOM 783 N N . VAL A 1 93 ? 29.856 -5.032 -34.901 1.00 85.94 93 VAL A N 1
ATOM 784 C CA . VAL A 1 93 ? 29.917 -6.013 -35.991 1.00 85.94 93 VAL A CA 1
ATOM 785 C C . VAL A 1 93 ? 29.962 -5.338 -37.366 1.00 85.94 93 VAL A C 1
ATOM 787 O O . VAL A 1 93 ? 30.831 -5.634 -38.176 1.00 85.94 93 VAL A O 1
ATOM 790 N N . VAL A 1 94 ? 29.055 -4.403 -37.650 1.00 84.31 94 VAL A N 1
ATOM 791 C CA . VAL A 1 94 ? 28.970 -3.766 -38.976 1.00 84.31 94 VAL A CA 1
ATOM 792 C C . VAL A 1 94 ? 30.204 -2.916 -39.294 1.00 84.31 94 VAL A C 1
ATOM 794 O O . VAL A 1 94 ? 30.588 -2.840 -40.456 1.00 84.31 94 VAL A O 1
ATOM 797 N N . ILE A 1 95 ? 30.808 -2.269 -38.294 1.00 78.94 95 ILE A N 1
ATOM 798 C CA . ILE A 1 95 ? 31.945 -1.359 -38.486 1.00 78.94 95 ILE A CA 1
ATOM 799 C C . ILE A 1 95 ? 33.287 -2.091 -38.373 1.00 78.94 95 ILE A C 1
ATOM 801 O O . ILE A 1 95 ? 34.189 -1.792 -39.150 1.00 78.94 95 ILE A O 1
ATOM 805 N N . PHE A 1 96 ? 33.435 -3.030 -37.436 1.00 67.06 96 PHE A N 1
ATOM 806 C CA . PHE A 1 96 ? 34.730 -3.625 -37.093 1.00 67.06 96 PHE A CA 1
ATOM 807 C C . PHE A 1 96 ? 34.894 -5.091 -37.534 1.00 67.06 96 PHE A C 1
ATOM 809 O O . PHE A 1 96 ? 36.030 -5.505 -37.749 1.00 67.06 96 PHE A O 1
ATOM 816 N N . GLU A 1 97 ? 33.832 -5.875 -37.792 1.00 59.91 97 GLU A N 1
ATOM 817 C CA . GLU A 1 97 ? 34.013 -7.206 -38.425 1.00 59.91 97 GLU A CA 1
ATOM 818 C C . GLU A 1 97 ? 34.339 -7.117 -39.929 1.00 59.91 97 GLU A C 1
ATOM 820 O O . GLU A 1 97 ? 34.690 -8.124 -40.549 1.00 59.91 97 GLU A O 1
ATOM 825 N N . GLU A 1 98 ? 34.284 -5.929 -40.545 1.00 54.16 98 GLU A N 1
ATOM 826 C CA . GLU A 1 98 ? 34.807 -5.756 -41.906 1.00 54.16 98 GLU A CA 1
ATOM 827 C C . GLU A 1 98 ? 36.352 -5.752 -41.946 1.00 54.16 98 GLU A C 1
ATOM 829 O O . GLU A 1 98 ? 36.927 -6.072 -42.989 1.00 54.16 98 GLU A O 1
ATOM 834 N N . GLU A 1 99 ? 37.030 -5.500 -40.815 1.00 53.09 99 GLU A N 1
ATOM 835 C CA . GLU A 1 99 ? 38.501 -5.482 -40.727 1.00 53.09 99 GLU A CA 1
ATOM 836 C C . GLU A 1 99 ? 39.142 -6.863 -40.477 1.00 53.09 99 GLU A C 1
ATOM 838 O O . GLU A 1 99 ? 40.315 -7.044 -40.802 1.00 53.09 99 GLU A O 1
ATOM 843 N N . ASP A 1 100 ? 38.388 -7.882 -40.042 1.00 55.00 100 ASP A N 1
ATOM 844 C CA . ASP A 1 100 ? 38.924 -9.225 -39.735 1.00 55.00 100 ASP A CA 1
ATOM 845 C C . ASP A 1 100 ? 38.696 -10.277 -40.846 1.00 55.00 100 ASP A C 1
ATOM 847 O O . ASP A 1 100 ? 38.620 -11.485 -40.613 1.00 55.00 100 ASP A O 1
ATOM 851 N N . LYS A 1 101 ? 38.641 -9.840 -42.114 1.00 52.59 101 LYS A N 1
ATOM 852 C CA . LYS A 1 101 ? 38.600 -10.747 -43.285 1.00 52.59 101 LYS A CA 1
ATOM 853 C C . LYS A 1 101 ? 39.977 -11.226 -43.767 1.00 52.59 101 LYS A C 1
ATOM 855 O O . LYS A 1 101 ? 40.040 -12.019 -44.709 1.00 52.59 101 LYS A O 1
ATOM 860 N N . ILE A 1 102 ? 41.080 -10.780 -43.155 1.00 52.66 102 ILE A N 1
ATOM 861 C CA . ILE A 1 102 ? 42.445 -11.159 -43.559 1.00 52.66 102 ILE A CA 1
ATOM 862 C C . ILE A 1 102 ? 43.300 -11.478 -42.327 1.00 52.66 102 ILE A C 1
ATOM 864 O O . ILE A 1 102 ? 43.868 -10.593 -41.699 1.00 52.66 102 ILE A O 1
ATOM 868 N N . HIS A 1 103 ? 43.457 -12.766 -42.024 1.00 49.22 103 HIS A N 1
ATOM 869 C CA . HIS A 1 103 ? 44.521 -13.245 -41.141 1.00 49.22 103 HIS A CA 1
ATOM 870 C C . HIS A 1 103 ? 45.783 -13.541 -41.966 1.00 49.22 103 HIS A C 1
ATOM 872 O O . HIS A 1 103 ? 45.724 -14.290 -42.946 1.00 49.22 103 HIS A O 1
ATOM 878 N N . PHE A 1 104 ? 46.927 -12.981 -41.563 1.00 51.12 104 PHE A N 1
ATOM 879 C CA . PHE A 1 104 ? 48.233 -13.371 -42.094 1.00 51.12 104 PHE A CA 1
ATOM 880 C C . PHE A 1 104 ? 48.758 -14.559 -41.299 1.00 51.12 104 PHE A C 1
ATOM 882 O O . PHE A 1 104 ? 49.156 -14.427 -40.145 1.00 51.12 104 PHE A O 1
ATOM 889 N N . ASP A 1 105 ? 48.750 -15.726 -41.931 1.00 55.78 105 ASP A N 1
ATOM 890 C CA . ASP A 1 105 ? 49.380 -16.915 -41.378 1.00 55.78 105 ASP A CA 1
ATOM 891 C C . ASP A 1 105 ? 50.904 -16.770 -41.511 1.00 55.78 105 ASP A C 1
ATOM 893 O O . ASP A 1 105 ? 51.430 -16.657 -42.621 1.00 55.78 105 ASP A O 1
ATOM 897 N N . THR A 1 106 ? 51.613 -16.706 -40.383 1.00 56.31 106 THR A N 1
ATOM 898 C CA . THR A 1 106 ? 53.083 -16.651 -40.344 1.00 56.31 106 THR A CA 1
ATOM 899 C C . THR A 1 106 ? 53.667 -17.972 -39.854 1.00 56.31 106 THR A C 1
ATOM 901 O O . THR A 1 106 ? 54.541 -17.994 -38.987 1.00 56.31 106 THR A O 1
ATOM 904 N N . GLU A 1 107 ? 53.198 -19.090 -40.409 1.00 58.94 107 GLU A N 1
ATOM 905 C CA . GLU A 1 107 ? 53.935 -20.351 -40.345 1.00 58.94 107 GLU A CA 1
ATOM 906 C C . GLU A 1 107 ? 55.202 -20.281 -41.228 1.00 58.94 107 GLU A C 1
ATOM 908 O O . GLU A 1 107 ? 55.157 -19.772 -42.358 1.00 58.94 107 GLU A O 1
ATOM 913 N N . PRO A 1 108 ? 56.360 -20.796 -40.767 1.00 45.06 108 PRO A N 1
ATOM 914 C CA . PRO A 1 108 ? 57.591 -20.764 -41.548 1.00 45.06 108 PRO A CA 1
ATOM 915 C C . PRO A 1 108 ? 57.432 -21.558 -42.855 1.00 45.06 108 PRO A C 1
ATOM 917 O O . PRO A 1 108 ? 57.386 -22.786 -42.853 1.00 45.06 108 PRO A O 1
ATOM 920 N N . GLY A 1 109 ? 57.375 -20.848 -43.985 1.00 56.41 109 GLY A N 1
ATOM 921 C CA . GLY A 1 109 ? 57.412 -21.434 -45.330 1.00 56.41 109 GLY A CA 1
ATOM 922 C C . GLY A 1 109 ? 56.131 -21.327 -46.161 1.00 56.41 109 GLY A C 1
ATOM 923 O O . GLY A 1 109 ? 56.137 -21.790 -47.303 1.00 56.41 109 GLY A O 1
ATOM 924 N N . ARG A 1 110 ? 55.051 -20.703 -45.664 1.00 51.94 110 ARG A N 1
ATOM 925 C CA . ARG A 1 110 ? 53.851 -20.414 -46.472 1.00 51.94 110 ARG A CA 1
ATOM 926 C C . ARG A 1 110 ? 53.277 -19.039 -46.148 1.00 51.94 110 ARG A C 1
ATOM 928 O O . ARG A 1 110 ? 52.800 -18.815 -45.051 1.00 51.94 110 ARG A O 1
ATOM 935 N N . ILE A 1 111 ? 53.274 -18.146 -47.138 1.00 49.62 111 ILE A N 1
ATOM 936 C CA . ILE A 1 111 ? 52.506 -16.896 -47.096 1.00 49.62 111 ILE A CA 1
ATOM 937 C C . ILE A 1 111 ? 51.241 -17.141 -47.914 1.00 49.62 111 ILE A C 1
ATOM 939 O O . ILE A 1 111 ? 51.324 -17.406 -49.115 1.00 49.62 111 ILE A O 1
ATOM 943 N N . GLY A 1 112 ? 50.075 -17.092 -47.277 1.00 55.44 112 GLY A N 1
ATOM 944 C CA . GLY A 1 112 ? 48.793 -17.270 -47.952 1.00 55.44 112 GLY A CA 1
ATOM 945 C C . GLY A 1 112 ? 47.716 -16.377 -47.352 1.00 55.44 112 GLY A C 1
ATOM 946 O O . GLY A 1 112 ? 47.613 -16.261 -46.137 1.00 55.44 112 GLY A O 1
ATOM 947 N N . ILE A 1 113 ? 46.902 -15.770 -48.217 1.00 48.88 113 ILE A N 1
ATOM 948 C CA . ILE A 1 113 ? 45.683 -15.055 -47.829 1.00 48.88 113 ILE A CA 1
ATOM 949 C C . ILE A 1 113 ? 44.537 -16.064 -47.920 1.00 48.88 113 ILE A C 1
ATOM 951 O O . ILE A 1 113 ? 44.237 -16.561 -49.008 1.00 48.88 113 ILE A O 1
ATOM 955 N N . LYS A 1 114 ? 43.906 -16.403 -46.792 1.00 54.09 114 LYS A N 1
ATOM 956 C CA . LYS A 1 114 ? 42.675 -17.206 -46.787 1.00 54.09 114 LYS A CA 1
ATOM 957 C C . LYS A 1 114 ? 41.468 -16.289 -46.647 1.00 54.09 114 LYS A C 1
ATOM 959 O O . LYS A 1 114 ? 41.285 -15.671 -45.608 1.00 54.09 114 LYS A O 1
ATOM 964 N N . TYR A 1 115 ? 40.635 -16.274 -47.683 1.00 41.12 115 TYR A N 1
ATOM 965 C CA . TYR A 1 115 ? 39.305 -15.675 -47.666 1.00 41.12 115 TYR A CA 1
ATOM 966 C C . TYR A 1 115 ? 38.278 -16.792 -47.470 1.00 41.12 115 TYR A C 1
ATOM 968 O O . TYR A 1 115 ? 38.276 -17.766 -48.228 1.00 41.12 115 TYR A O 1
ATOM 976 N N . ARG A 1 116 ? 37.430 -16.689 -46.446 1.00 48.22 116 ARG A N 1
ATOM 977 C CA . ARG A 1 116 ? 36.274 -17.576 -46.284 1.00 48.22 116 ARG A CA 1
ATOM 978 C C . ARG A 1 116 ? 35.029 -16.736 -46.575 1.00 48.22 116 ARG A C 1
ATOM 980 O O . ARG A 1 116 ? 34.830 -15.725 -45.910 1.00 48.22 116 ARG A O 1
ATOM 987 N N . PHE A 1 117 ? 34.286 -17.120 -47.615 1.00 44.69 117 PHE A N 1
ATOM 988 C CA . PHE A 1 117 ? 32.956 -16.575 -47.900 1.00 44.69 117 PHE A CA 1
ATOM 989 C C . PHE A 1 117 ? 31.987 -16.908 -46.767 1.00 44.69 117 PHE A C 1
ATOM 991 O O . PHE A 1 117 ? 32.134 -18.016 -46.193 1.00 44.69 117 PHE A O 1
#

Sequence (117 aa):
DQYFDAIEDYLSSEQFNLEVERNASLYYPDDLAEQQRYIEENGYFGDDVWEWDTLTNRTAFWEKRKSARDNLRRASFMPGFAIINRIVSIIDVVIFEEEDKIHFDTEPGRIGIKYRF

Foldseek 3Di:
DVLVVCLLVDQWLVRVLVVQLVVLCVVPVPDPPSSVVSSVVPGADDPSIDHHPDPVVSVVSNVVVVVVVVVVVVVVCVVVVVVVVVVVVVCCCVPPVVVPQFDFDPDPPDTDTDGDD

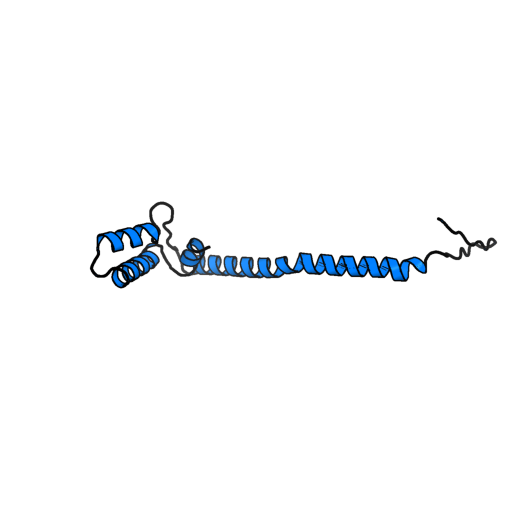Secondary structure (DSSP, 8-state):
-HHHHHHHH-SBHHHHHHHHHHHHHHH-TT-HHHHHHHHHHHS--GGG--B-S-HHHHHHHHHHHHHHHHHHHHHTTHHHHHHHHHHHHHHHHHHHTTS-S--B---TT---B----

pLDDT: mean 86.74, std 16.85, range [41.12, 98.38]

Radius of gyration: 32.26 Å; chains: 1; bounding box: 86×36×65 Å